Protein AF-A0A7S2MMI2-F1 (afdb_monomer)

Radius of gyration: 13.97 Å; Cα contacts (8 Å, |Δi|>4): 291; chains: 1; bounding box: 32×30×35 Å

Structure (mmCIF, N/CA/C/O backbone):
data_AF-A0A7S2MMI2-F1
#
_entry.id   AF-A0A7S2MMI2-F1
#
loop_
_atom_site.group_PDB
_atom_site.id
_atom_site.type_symbol
_atom_site.label_atom_id
_atom_site.label_alt_id
_atom_site.label_comp_id
_atom_site.label_asym_id
_atom_site.label_entity_id
_atom_site.label_seq_id
_atom_site.pdbx_PDB_ins_code
_atom_site.Cartn_x
_atom_site.Cartn_y
_atom_site.Cartn_z
_atom_site.occupancy
_atom_site.B_iso_or_equiv
_atom_site.auth_seq_id
_atom_site.auth_comp_id
_atom_site.auth_asym_id
_atom_site.auth_atom_id
_atom_site.pdbx_PDB_model_num
ATOM 1 N N . TRP A 1 1 ? 6.803 11.555 6.106 1.00 53.00 1 TRP A N 1
ATOM 2 C CA . TRP A 1 1 ? 5.706 12.287 6.761 1.00 53.00 1 TRP A CA 1
ATOM 3 C C . TRP A 1 1 ? 5.398 11.619 8.085 1.00 53.00 1 TRP A C 1
ATOM 5 O O . TRP A 1 1 ? 5.278 10.404 8.087 1.00 53.00 1 TRP A O 1
ATOM 15 N N . ASN A 1 2 ? 5.291 12.381 9.176 1.00 57.56 2 ASN A N 1
ATOM 16 C CA . ASN A 1 2 ? 4.832 11.872 10.470 1.00 57.56 2 ASN A CA 1
ATOM 17 C C . ASN A 1 2 ? 3.487 12.531 10.767 1.00 57.56 2 ASN A C 1
ATOM 19 O O . ASN A 1 2 ? 3.453 13.720 11.082 1.00 57.56 2 ASN A O 1
ATOM 23 N N . LEU A 1 3 ? 2.391 11.776 10.653 1.00 65.19 3 LEU A N 1
ATOM 24 C CA . LEU A 1 3 ? 1.183 12.150 11.380 1.00 65.19 3 LEU A CA 1
ATOM 25 C C . LEU A 1 3 ? 1.567 12.257 12.866 1.00 65.19 3 LEU A C 1
ATOM 27 O O . LEU A 1 3 ? 2.298 11.389 13.358 1.00 65.19 3 LEU A O 1
ATOM 31 N N . PRO A 1 4 ? 1.131 13.311 13.573 1.00 77.75 4 PRO A N 1
ATOM 32 C CA . PRO A 1 4 ? 1.198 13.350 15.026 1.00 77.75 4 PRO A CA 1
ATOM 33 C C . PRO A 1 4 ? 0.686 12.031 15.616 1.00 77.75 4 PRO A C 1
ATOM 35 O O . PRO A 1 4 ? -0.292 11.467 15.122 1.00 77.75 4 PRO A O 1
ATOM 38 N N . ALA A 1 5 ? 1.367 11.505 16.636 1.00 77.56 5 ALA A N 1
ATOM 39 C CA . ALA A 1 5 ? 1.072 10.173 17.167 1.00 77.56 5 ALA A CA 1
ATOM 40 C C . ALA A 1 5 ? -0.374 10.040 17.685 1.00 77.56 5 ALA A C 1
ATOM 42 O O . ALA A 1 5 ? -0.939 8.954 17.645 1.00 77.56 5 ALA A O 1
ATOM 43 N N . ASP A 1 6 ? -0.980 11.145 18.122 1.00 79.88 6 ASP A N 1
ATOM 44 C CA . ASP A 1 6 ? -2.377 11.262 18.553 1.00 79.88 6 ASP A CA 1
ATOM 45 C C . ASP A 1 6 ? -3.398 11.207 17.402 1.00 79.88 6 ASP A C 1
ATOM 47 O O . ASP A 1 6 ? -4.586 10.975 17.633 1.00 79.88 6 ASP A O 1
ATOM 51 N N . LEU A 1 7 ? -2.946 11.395 16.159 1.00 84.75 7 LEU A N 1
ATOM 52 C CA . LEU A 1 7 ? -3.758 11.238 14.951 1.00 84.75 7 LEU A CA 1
ATOM 53 C C . LEU A 1 7 ? -3.610 9.854 14.308 1.00 84.75 7 LEU A C 1
ATOM 55 O O . LEU A 1 7 ? -4.442 9.489 13.473 1.00 84.75 7 LEU A O 1
ATOM 59 N N . CYS A 1 8 ? -2.596 9.084 14.704 1.00 88.38 8 CYS A N 1
ATOM 60 C CA . CYS A 1 8 ? -2.424 7.688 14.314 1.00 88.38 8 CYS A CA 1
ATOM 61 C C . CYS A 1 8 ? -3.299 6.759 15.160 1.00 88.38 8 CYS A C 1
ATOM 63 O O . CYS A 1 8 ? -3.656 7.066 16.299 1.00 88.38 8 CYS A O 1
ATOM 65 N N . TRP A 1 9 ? -3.597 5.575 14.626 1.00 91.00 9 TRP A N 1
ATOM 66 C CA . TRP A 1 9 ? -4.160 4.509 15.447 1.00 91.00 9 TRP A CA 1
ATOM 67 C C . TRP A 1 9 ? -3.195 4.127 16.590 1.00 91.00 9 TRP A C 1
ATOM 69 O O . TRP A 1 9 ? -1.990 3.994 16.342 1.00 91.00 9 TRP A O 1
ATOM 79 N N . PRO A 1 10 ? -3.676 3.919 17.831 1.00 86.50 10 PRO A N 1
ATOM 80 C CA . PRO A 1 10 ? -2.803 3.637 18.967 1.00 86.50 10 PRO A CA 1
ATOM 81 C C . PRO A 1 10 ? -2.005 2.337 18.794 1.00 86.50 10 PRO A C 1
ATOM 83 O O . PRO A 1 10 ? -2.564 1.271 18.544 1.00 86.50 10 PRO A O 1
ATOM 86 N N . ALA A 1 11 ? -0.684 2.393 18.996 1.00 83.75 11 ALA A N 1
ATOM 87 C CA . ALA A 1 11 ? 0.199 1.236 18.805 1.00 83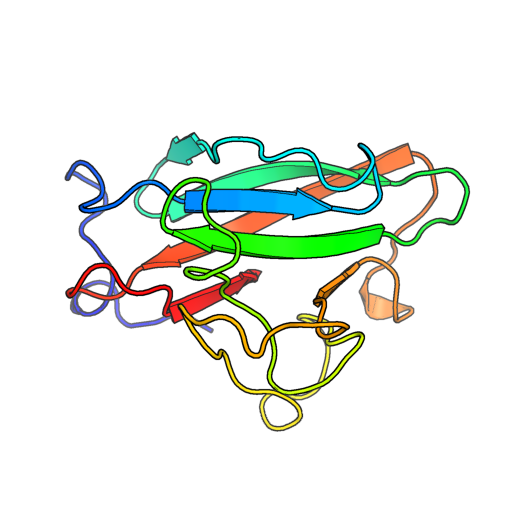.75 11 ALA A CA 1
ATOM 88 C C . ALA A 1 11 ? -0.069 0.061 19.764 1.00 83.75 11 ALA A C 1
ATOM 90 O O . ALA A 1 11 ? 0.249 -1.082 19.438 1.00 83.75 11 ALA A O 1
ATOM 91 N N . GLY A 1 12 ? -0.650 0.339 20.936 1.00 85.06 12 GLY A N 1
ATOM 92 C CA . GLY A 1 12 ? -1.019 -0.669 21.934 1.00 85.06 12 GLY A CA 1
ATOM 93 C C . GLY A 1 12 ? -2.371 -1.342 21.686 1.00 85.06 12 GLY A C 1
ATOM 94 O O . GLY A 1 12 ? -2.743 -2.238 22.440 1.00 85.06 12 GLY A O 1
ATOM 95 N N . GLU A 1 13 ? -3.108 -0.925 20.656 1.00 88.75 13 GLU A N 1
ATOM 96 C CA . GLU A 1 13 ? -4.434 -1.450 20.347 1.00 88.75 13 GLU A CA 1
ATOM 97 C C . GLU A 1 13 ? -4.406 -2.355 19.112 1.00 88.75 13 GLU A C 1
ATOM 99 O O . GLU A 1 13 ? -3.597 -2.196 18.191 1.00 88.75 13 GLU A O 1
ATOM 104 N N . LEU A 1 14 ? -5.322 -3.326 19.083 1.00 90.81 14 LEU A N 1
ATOM 105 C CA . LEU A 1 14 ? -5.577 -4.096 17.869 1.00 90.81 14 LEU A CA 1
ATOM 106 C C . LEU A 1 14 ? -6.141 -3.162 16.793 1.00 90.81 14 LEU A C 1
ATOM 108 O O . LEU A 1 14 ? -6.920 -2.264 17.117 1.00 90.81 14 LEU A O 1
ATOM 112 N N . PRO A 1 15 ? -5.790 -3.367 15.515 1.00 92.31 15 PRO A N 1
ATOM 113 C CA . PRO A 1 15 ? -6.282 -2.491 14.476 1.00 92.31 15 PRO A CA 1
ATOM 114 C C . PRO A 1 15 ? -7.786 -2.719 14.264 1.00 92.31 15 PRO A C 1
ATOM 116 O O . PRO A 1 15 ? -8.266 -3.854 14.363 1.00 92.31 15 PRO A O 1
ATOM 119 N N . PRO A 1 16 ? -8.542 -1.676 13.888 1.00 91.50 16 PRO A N 1
ATOM 120 C CA . PRO A 1 16 ? -9.997 -1.740 13.755 1.00 91.50 16 PRO A CA 1
ATOM 121 C C . PRO A 1 16 ? -10.434 -2.464 12.474 1.00 91.50 16 PRO A C 1
ATOM 123 O O . PRO A 1 16 ? -11.617 -2.723 12.252 1.00 91.50 16 PRO A O 1
ATOM 126 N N . VAL A 1 17 ? -9.482 -2.754 11.586 1.00 94.38 17 VAL A N 1
ATOM 127 C CA . VAL A 1 17 ? -9.703 -3.333 10.264 1.00 94.38 17 VAL A CA 1
ATOM 128 C C . VAL A 1 17 ? -8.667 -4.421 9.982 1.00 94.38 17 VAL A C 1
ATOM 130 O O . VAL A 1 17 ? -7.774 -4.684 10.780 1.00 94.38 17 VAL A O 1
ATOM 133 N N . LYS A 1 18 ? -8.794 -5.104 8.842 1.00 96.44 18 LYS A N 1
ATOM 134 C CA . LYS A 1 18 ? -7.726 -5.942 8.284 1.00 96.44 18 LYS A CA 1
ATOM 135 C C . LYS A 1 18 ? -7.337 -5.370 6.934 1.00 96.44 18 LYS A C 1
ATOM 137 O O . LYS A 1 18 ? -8.198 -5.264 6.057 1.00 96.44 18 LYS A O 1
ATOM 142 N N . ILE A 1 19 ? -6.062 -5.041 6.774 1.00 98.00 19 ILE A N 1
ATOM 143 C CA . ILE A 1 19 ? -5.507 -4.609 5.496 1.00 98.00 19 ILE A CA 1
ATOM 144 C C . ILE A 1 19 ? -4.871 -5.805 4.795 1.00 98.00 19 ILE A C 1
ATOM 146 O O . ILE A 1 19 ? -4.133 -6.595 5.389 1.00 98.00 19 ILE A O 1
ATOM 150 N N . PHE A 1 20 ? -5.214 -5.945 3.523 1.00 98.44 20 PHE A N 1
ATOM 151 C CA . PHE A 1 20 ? -4.609 -6.888 2.603 1.00 98.44 20 PHE A CA 1
ATOM 152 C C . PHE A 1 20 ? -3.825 -6.116 1.551 1.00 98.44 20 PHE A C 1
ATOM 154 O O . PHE A 1 20 ? -4.195 -4.999 1.192 1.00 98.44 20 PHE A O 1
ATOM 161 N N . ILE A 1 21 ? -2.777 -6.736 1.034 1.00 98.44 21 ILE A N 1
ATOM 162 C CA . ILE A 1 21 ? -1.998 -6.245 -0.094 1.00 98.44 21 ILE A CA 1
ATOM 163 C C . ILE A 1 21 ? -2.132 -7.220 -1.262 1.00 98.44 21 ILE A C 1
ATOM 165 O O . ILE A 1 21 ? -2.284 -8.426 -1.063 1.00 98.44 21 ILE A O 1
ATOM 169 N N . VAL A 1 22 ? -2.127 -6.682 -2.475 1.00 98.06 22 VAL A N 1
ATOM 170 C CA . VAL A 1 22 ? -2.043 -7.435 -3.730 1.00 98.06 22 VAL A CA 1
ATOM 171 C C . VAL A 1 22 ? -0.952 -6.805 -4.579 1.00 98.06 22 VAL A C 1
ATOM 173 O O . VAL A 1 22 ? -0.894 -5.577 -4.655 1.00 98.06 22 VAL A O 1
ATOM 176 N N . GLY A 1 23 ? -0.123 -7.607 -5.241 1.00 97.88 23 GLY A N 1
ATOM 177 C CA . GLY A 1 23 ? 0.936 -7.064 -6.084 1.00 97.88 23 GLY A CA 1
ATOM 178 C C . GLY A 1 23 ? 1.399 -7.990 -7.195 1.00 97.88 23 GLY A C 1
ATOM 179 O O . GLY A 1 23 ? 0.979 -9.142 -7.291 1.00 97.88 23 GLY A O 1
ATOM 180 N N . SER A 1 24 ? 2.249 -7.465 -8.072 1.00 97.75 24 SER A N 1
ATOM 181 C CA . SER A 1 24 ? 2.717 -8.188 -9.260 1.00 97.75 24 SER A CA 1
ATOM 182 C C . SER A 1 24 ? 3.556 -9.4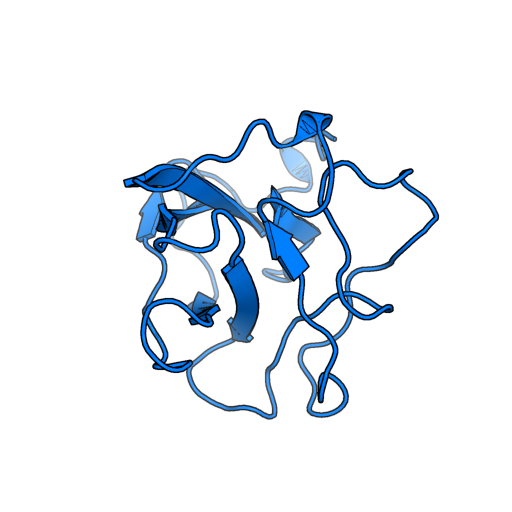31 -8.937 1.00 97.75 24 SER A C 1
ATOM 184 O O . SER A 1 24 ? 3.494 -10.397 -9.697 1.00 97.75 24 SER A O 1
ATOM 186 N N . TRP A 1 25 ? 4.237 -9.462 -7.789 1.00 96.88 25 TRP A N 1
ATOM 187 C CA . TRP A 1 25 ? 5.119 -10.556 -7.359 1.00 96.88 25 TRP A CA 1
ATOM 188 C C . TRP A 1 25 ? 4.423 -11.914 -7.166 1.00 96.88 25 TRP A C 1
ATOM 190 O O . TRP A 1 25 ? 5.080 -12.951 -7.225 1.00 96.88 25 TRP A O 1
ATOM 200 N N . ASP A 1 26 ? 3.107 -11.942 -6.933 1.00 95.06 26 ASP A N 1
ATOM 201 C CA . ASP A 1 26 ? 2.343 -13.183 -6.726 1.00 95.06 26 ASP A CA 1
ATOM 202 C C . ASP A 1 26 ? 1.102 -13.317 -7.621 1.00 95.06 26 ASP A C 1
ATOM 204 O O . ASP A 1 26 ? 0.259 -14.201 -7.413 1.00 95.06 26 ASP A O 1
ATOM 208 N N . GLY A 1 27 ? 1.000 -12.463 -8.644 1.00 96.12 27 GLY A N 1
ATOM 209 C CA . GLY A 1 27 ? -0.164 -12.406 -9.523 1.00 96.12 27 GLY A CA 1
ATOM 210 C C . GLY A 1 27 ? -1.394 -11.793 -8.849 1.00 96.12 27 GLY A C 1
ATOM 211 O O . GLY A 1 27 ? -2.516 -12.229 -9.110 1.00 96.12 27 GLY A O 1
ATOM 212 N N . PHE A 1 28 ? -1.193 -10.786 -7.996 1.00 96.25 28 PHE A N 1
ATOM 213 C CA . PHE A 1 28 ? -2.228 -10.022 -7.296 1.00 96.25 28 PHE A CA 1
ATOM 214 C C . PHE A 1 28 ? -3.106 -10.865 -6.362 1.00 96.25 28 PHE A C 1
ATOM 216 O O . PHE A 1 28 ? -4.306 -10.601 -6.198 1.00 96.25 28 PHE A O 1
ATOM 223 N N . LYS A 1 29 ? -2.519 -11.879 -5.720 1.00 96.19 29 LYS A N 1
ATOM 224 C CA . LYS A 1 29 ? -3.221 -12.686 -4.718 1.00 96.19 29 LYS A CA 1
ATOM 225 C C . LYS A 1 29 ? -3.303 -11.901 -3.403 1.00 96.19 29 LYS A C 1
ATOM 227 O O . LYS A 1 29 ? -2.301 -11.365 -2.949 1.00 96.19 29 LYS A O 1
ATOM 232 N N . PRO A 1 30 ? -4.479 -11.803 -2.751 1.00 97.00 30 PRO A N 1
ATOM 233 C CA . PRO A 1 30 ? -4.579 -11.061 -1.496 1.00 97.00 30 PRO A CA 1
ATOM 234 C C . PRO A 1 30 ? -3.788 -11.717 -0.359 1.00 97.00 30 PRO A C 1
ATOM 236 O O . PRO A 1 30 ? -4.144 -12.805 0.100 1.00 97.00 30 PRO A O 1
ATOM 239 N N . ALA A 1 31 ? -2.790 -11.007 0.163 1.00 97.88 31 ALA A N 1
ATOM 240 C CA . ALA A 1 31 ? -2.040 -11.374 1.359 1.00 97.88 31 ALA A CA 1
ATOM 241 C C . ALA A 1 31 ? -2.412 -10.450 2.527 1.00 97.88 31 ALA A C 1
ATOM 243 O O . ALA A 1 31 ? -2.498 -9.236 2.364 1.00 97.88 31 ALA A O 1
ATOM 244 N N . ALA A 1 32 ? -2.659 -11.008 3.714 1.00 97.81 32 ALA A N 1
ATOM 245 C CA . ALA A 1 32 ? -2.904 -10.192 4.904 1.00 97.81 32 ALA A CA 1
ATOM 246 C C . ALA A 1 32 ? -1.599 -9.512 5.345 1.00 97.81 32 ALA A C 1
ATOM 248 O O . ALA A 1 32 ? -0.559 -10.169 5.415 1.00 97.81 32 ALA A O 1
ATOM 249 N N . MET A 1 33 ? -1.654 -8.220 5.664 1.00 98.06 33 MET A N 1
ATOM 250 C CA . MET A 1 33 ? -0.505 -7.522 6.241 1.00 98.06 33 MET A CA 1
ATOM 251 C C . MET A 1 33 ? -0.388 -7.813 7.742 1.00 98.06 33 MET A C 1
ATOM 253 O O . MET A 1 33 ? -1.396 -8.022 8.425 1.00 98.06 33 MET A O 1
ATOM 257 N N . ARG A 1 34 ? 0.841 -7.816 8.270 1.00 97.19 34 ARG A N 1
ATOM 258 C CA . ARG A 1 34 ? 1.101 -8.011 9.703 1.00 97.19 34 ARG A CA 1
ATOM 259 C C . ARG A 1 34 ? 0.899 -6.688 10.433 1.00 97.19 34 ARG A C 1
ATOM 261 O O . ARG A 1 34 ? 1.449 -5.686 10.003 1.00 97.19 34 ARG A O 1
ATOM 268 N N . TRP A 1 35 ? 0.134 -6.684 11.520 1.00 95.44 35 TRP A N 1
ATOM 269 C CA . TRP A 1 35 ? 0.045 -5.528 12.413 1.00 95.44 35 TRP A CA 1
ATOM 270 C C . TRP A 1 35 ? 1.189 -5.566 13.421 1.00 95.44 35 TRP A C 1
ATOM 272 O O . TRP A 1 35 ? 1.337 -6.557 14.136 1.00 95.44 35 TRP A O 1
ATOM 282 N N . GLU A 1 36 ? 1.994 -4.512 13.469 1.00 91.31 36 GLU A N 1
ATOM 283 C CA . GLU A 1 36 ? 3.158 -4.424 14.343 1.00 91.31 36 GLU A CA 1
ATOM 284 C C . GLU A 1 36 ? 3.437 -2.963 14.701 1.00 91.31 36 GLU A C 1
ATOM 286 O O . GLU A 1 36 ? 3.473 -2.101 13.827 1.00 91.31 36 GLU A O 1
ATOM 291 N N . ALA A 1 37 ? 3.615 -2.684 15.995 1.00 87.25 37 ALA A N 1
ATOM 292 C CA . ALA A 1 37 ? 3.987 -1.361 16.504 1.00 87.25 37 ALA A CA 1
ATOM 293 C C . ALA A 1 37 ? 3.119 -0.190 15.978 1.00 87.25 37 ALA A C 1
ATOM 295 O O . ALA A 1 37 ? 3.626 0.902 15.734 1.00 87.25 37 ALA A O 1
ATOM 296 N N . GLY A 1 38 ? 1.808 -0.405 15.813 1.00 88.31 38 GLY A N 1
ATOM 297 C CA . GLY A 1 38 ? 0.873 0.644 15.381 1.00 88.31 38 GLY A CA 1
ATOM 298 C C . GLY A 1 38 ? 0.761 0.861 13.872 1.00 88.31 38 GLY A C 1
ATOM 299 O O . GLY A 1 38 ? 0.125 1.824 13.447 1.00 88.31 38 GLY A O 1
ATOM 300 N N . LEU A 1 39 ? 1.352 -0.012 13.055 1.00 93.81 39 LEU A N 1
ATOM 301 C CA . LEU A 1 39 ? 1.230 0.030 11.600 1.00 93.81 39 LEU A CA 1
ATOM 302 C C . LEU A 1 39 ? 1.083 -1.370 11.005 1.00 93.81 39 LEU A C 1
ATOM 304 O O . LEU A 1 39 ? 1.342 -2.380 11.661 1.00 93.81 39 LEU A O 1
ATOM 308 N N . TYR A 1 40 ? 0.678 -1.441 9.740 1.00 97.06 40 TYR A N 1
ATOM 309 C CA . TYR A 1 40 ? 0.779 -2.683 8.981 1.00 97.06 40 TYR A CA 1
ATOM 310 C C . TYR A 1 40 ? 2.095 -2.761 8.224 1.00 97.06 40 TYR A C 1
ATOM 312 O O . TYR A 1 40 ? 2.490 -1.785 7.597 1.00 97.06 40 TYR A O 1
ATOM 320 N N . GLU A 1 41 ? 2.713 -3.938 8.201 1.00 97.56 41 GLU A N 1
ATOM 321 C CA . GLU A 1 41 ? 3.905 -4.241 7.410 1.00 97.56 41 GLU A CA 1
ATOM 322 C C . GLU A 1 41 ? 3.662 -5.462 6.503 1.00 97.56 41 GLU A C 1
ATOM 324 O O . GLU A 1 41 ? 3.068 -6.469 6.909 1.00 97.56 41 GLU A O 1
ATOM 329 N N . HIS A 1 42 ? 4.150 -5.386 5.266 1.00 98.00 42 HIS A N 1
ATOM 330 C CA . HIS A 1 42 ? 4.321 -6.532 4.377 1.00 98.00 42 HIS A CA 1
ATOM 331 C C . HIS A 1 42 ? 5.688 -6.457 3.703 1.00 98.00 42 HIS A C 1
ATOM 333 O O . HIS A 1 42 ? 6.115 -5.383 3.290 1.00 98.00 42 HIS A O 1
ATOM 339 N N . ARG A 1 43 ? 6.377 -7.595 3.590 1.00 97.12 43 ARG A N 1
ATOM 340 C CA . ARG A 1 43 ? 7.693 -7.665 2.950 1.00 97.12 43 ARG A CA 1
ATOM 341 C C . ARG A 1 43 ? 7.563 -8.245 1.556 1.00 97.12 43 ARG A C 1
ATOM 343 O O . ARG A 1 43 ? 6.972 -9.308 1.398 1.00 97.12 43 ARG A O 1
ATOM 350 N N . VAL A 1 44 ? 8.139 -7.552 0.584 1.00 96.25 44 VAL A N 1
ATOM 351 C CA . VAL A 1 44 ? 8.181 -7.958 -0.820 1.00 96.25 44 VAL A CA 1
ATOM 352 C C . VAL A 1 44 ? 9.630 -8.158 -1.243 1.00 96.25 44 VAL A C 1
ATOM 354 O O . VAL A 1 44 ? 10.494 -7.362 -0.880 1.00 96.25 44 VAL A O 1
ATOM 357 N N . CYS A 1 45 ? 9.884 -9.218 -2.008 1.00 96.31 45 CYS A N 1
ATOM 358 C CA . CYS A 1 45 ? 11.146 -9.413 -2.712 1.00 96.31 45 CYS A CA 1
ATOM 359 C C . CYS A 1 45 ? 10.965 -8.978 -4.166 1.00 96.31 45 CYS A C 1
ATOM 361 O O . CYS A 1 45 ? 10.022 -9.420 -4.820 1.00 96.31 45 CYS A O 1
ATOM 363 N N . MET A 1 46 ? 11.864 -8.138 -4.667 1.00 96.25 46 MET A N 1
ATOM 364 C CA . MET A 1 46 ? 11.804 -7.632 -6.034 1.00 96.25 46 MET A CA 1
ATOM 365 C C . MET A 1 46 ? 12.101 -8.749 -7.036 1.00 96.25 46 MET A C 1
ATOM 367 O O . MET A 1 46 ? 13.124 -9.434 -6.926 1.00 96.25 46 MET A O 1
ATOM 371 N N . GLY A 1 47 ? 11.232 -8.912 -8.037 1.00 94.31 47 GLY A N 1
ATOM 372 C CA . GLY A 1 47 ? 11.469 -9.816 -9.156 1.00 94.31 47 GLY A CA 1
ATOM 373 C C . GLY A 1 47 ? 12.660 -9.401 -10.028 1.00 94.31 47 GLY A C 1
ATOM 374 O O . GLY A 1 47 ? 13.303 -8.371 -9.825 1.00 94.31 47 GLY A O 1
ATOM 375 N N . SER A 1 48 ? 12.943 -10.194 -11.064 1.00 94.50 48 SER A N 1
ATOM 376 C CA . SER A 1 48 ? 14.077 -9.963 -11.976 1.00 94.50 48 SER A CA 1
ATOM 377 C C . SER A 1 48 ? 14.025 -8.626 -12.724 1.00 94.50 48 SER A C 1
ATOM 379 O O . SER A 1 48 ? 15.062 -8.135 -13.160 1.00 94.50 48 SER A O 1
ATOM 381 N N . ALA A 1 49 ? 12.841 -8.024 -12.854 1.00 92.81 49 ALA A N 1
ATOM 382 C CA . ALA A 1 49 ? 12.656 -6.720 -13.483 1.00 92.81 49 ALA A CA 1
ATOM 383 C C . ALA A 1 49 ? 13.102 -5.542 -12.596 1.00 92.81 49 ALA A C 1
ATOM 385 O O . ALA A 1 49 ? 13.134 -4.413 -13.078 1.00 92.81 49 ALA A O 1
ATOM 386 N N . GLY A 1 50 ? 13.390 -5.775 -11.309 1.00 93.38 50 GLY A N 1
ATOM 387 C CA . GLY A 1 50 ? 13.763 -4.720 -10.362 1.00 93.38 50 GLY A CA 1
ATOM 388 C C . GLY A 1 50 ? 12.641 -3.723 -10.049 1.00 93.38 50 GLY A C 1
ATOM 389 O O . GLY A 1 50 ? 12.884 -2.735 -9.365 1.00 93.38 50 GLY A O 1
ATOM 390 N N . CYS A 1 51 ? 11.413 -3.970 -10.514 1.00 95.44 51 CYS A N 1
ATOM 391 C CA . CYS A 1 51 ? 10.241 -3.170 -10.178 1.00 95.44 51 CYS A CA 1
ATOM 392 C C . CYS A 1 51 ? 9.026 -4.053 -9.884 1.00 95.44 51 CYS A C 1
ATOM 394 O O . CYS A 1 51 ? 8.876 -5.137 -10.442 1.00 95.44 51 CYS A O 1
ATOM 396 N N . GLU A 1 52 ? 8.159 -3.567 -9.001 1.00 97.50 52 GLU A N 1
ATOM 397 C CA . GLU A 1 52 ? 6.935 -4.242 -8.575 1.00 97.50 52 GLU A CA 1
ATOM 398 C C . GLU A 1 52 ? 5.821 -3.211 -8.396 1.00 97.50 52 GLU A C 1
ATOM 400 O O . GLU A 1 52 ? 6.075 -2.040 -8.114 1.00 97.50 52 GLU A O 1
ATOM 405 N N . THR A 1 53 ? 4.572 -3.641 -8.544 1.00 97.88 53 THR A N 1
ATOM 406 C CA . THR A 1 53 ? 3.394 -2.787 -8.363 1.00 97.88 53 THR A CA 1
ATOM 407 C C . THR A 1 53 ? 2.419 -3.397 -7.377 1.00 97.88 53 THR A C 1
ATOM 409 O O . THR A 1 53 ? 2.327 -4.621 -7.272 1.00 97.88 53 THR A O 1
ATOM 412 N N . PHE A 1 54 ? 1.680 -2.555 -6.653 1.00 98.31 54 PHE A N 1
ATOM 413 C CA . PHE A 1 54 ? 0.737 -3.035 -5.649 1.00 98.31 54 PHE A CA 1
ATOM 414 C C . PHE A 1 54 ? -0.454 -2.112 -5.396 1.00 98.31 54 PHE A C 1
ATOM 416 O O . PHE A 1 54 ? -0.480 -0.939 -5.770 1.00 98.31 54 PHE A O 1
ATOM 423 N N . GLN A 1 55 ? -1.451 -2.688 -4.730 1.00 98.19 55 GLN A N 1
ATOM 424 C CA . GLN A 1 55 ? -2.614 -2.024 -4.152 1.00 98.19 55 GLN A CA 1
ATOM 425 C C . GLN A 1 55 ? -2.893 -2.583 -2.763 1.00 98.19 55 GLN A C 1
ATOM 427 O O . GLN A 1 55 ? -2.502 -3.703 -2.428 1.00 98.19 55 GLN A O 1
ATOM 432 N N . LEU A 1 56 ? -3.647 -1.818 -1.982 1.00 98.31 56 LEU A N 1
ATOM 433 C CA . LEU A 1 56 ? -4.134 -2.229 -0.676 1.00 98.31 56 LEU A CA 1
ATOM 434 C C . LEU A 1 56 ? -5.636 -2.494 -0.750 1.00 98.31 56 LEU A C 1
ATOM 436 O O . LEU A 1 56 ? -6.340 -1.966 -1.610 1.00 98.31 56 LEU A O 1
ATOM 440 N N . ARG A 1 57 ? -6.151 -3.313 0.162 1.00 97.75 57 ARG A N 1
ATOM 441 C CA . ARG A 1 57 ? -7.585 -3.574 0.300 1.00 97.75 57 ARG A CA 1
ATOM 442 C C . ARG A 1 57 ? -7.983 -3.612 1.763 1.00 97.75 57 ARG A C 1
ATOM 444 O O . ARG A 1 57 ? -7.304 -4.231 2.584 1.00 97.75 57 ARG A O 1
ATOM 451 N N . ARG A 1 58 ? -9.125 -3.004 2.084 1.00 95.88 58 ARG A N 1
ATOM 452 C CA . ARG A 1 58 ? -9.808 -3.235 3.361 1.00 95.88 58 ARG A CA 1
ATOM 453 C C . ARG A 1 58 ? -10.599 -4.539 3.240 1.00 95.88 58 ARG A C 1
ATOM 455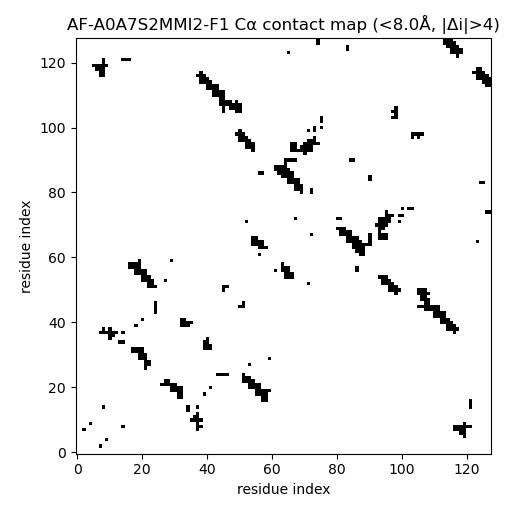 O O . ARG A 1 58 ? -11.607 -4.618 2.544 1.00 95.88 58 ARG A O 1
ATOM 462 N N . GLY A 1 59 ? -10.123 -5.598 3.889 1.00 92.81 59 GLY A N 1
ATOM 463 C CA . GLY A 1 59 ? -10.610 -6.954 3.627 1.00 92.81 59 GLY A CA 1
ATOM 464 C C . GLY A 1 59 ? -10.159 -7.489 2.259 1.00 92.81 59 GLY A C 1
ATOM 465 O O . GLY A 1 59 ? -9.172 -7.035 1.693 1.00 92.81 59 GLY A O 1
ATOM 466 N N . ARG A 1 60 ? -10.861 -8.498 1.726 1.00 91.56 60 ARG A N 1
ATOM 467 C CA . ARG A 1 60 ? -10.443 -9.207 0.496 1.00 91.56 60 ARG A CA 1
ATOM 468 C C . ARG A 1 60 ? -11.111 -8.704 -0.794 1.00 91.56 60 ARG A C 1
ATOM 470 O O . ARG A 1 60 ? -10.718 -9.129 -1.879 1.00 91.56 60 ARG A O 1
ATOM 477 N N . SER A 1 61 ? -12.104 -7.820 -0.689 1.00 92.75 61 SER A N 1
ATOM 478 C CA . SER A 1 61 ? -12.923 -7.376 -1.826 1.00 92.75 61 SER A CA 1
ATOM 479 C C . SER A 1 61 ? -12.226 -6.312 -2.677 1.00 92.75 61 SER A C 1
ATOM 481 O O . SER A 1 61 ? -11.623 -5.386 -2.141 1.00 92.75 61 SER A O 1
ATOM 483 N N . VAL A 1 62 ? -12.366 -6.407 -4.003 1.00 92.19 62 VAL A N 1
ATOM 484 C CA . VAL A 1 62 ? -11.912 -5.370 -4.952 1.00 92.19 62 VAL A CA 1
ATOM 485 C C . VAL A 1 62 ? -12.694 -4.066 -4.766 1.00 92.19 62 VAL A C 1
ATOM 487 O O . VAL A 1 62 ? -12.132 -2.994 -4.951 1.00 92.19 62 VAL A O 1
ATOM 490 N N . ALA A 1 63 ? -13.948 -4.133 -4.309 1.00 96.19 63 ALA A N 1
ATOM 491 C CA . ALA A 1 63 ? -14.767 -2.953 -4.013 1.00 96.19 63 ALA A CA 1
ATOM 492 C C . ALA A 1 63 ? -14.299 -2.165 -2.774 1.00 96.19 63 ALA A C 1
ATOM 494 O O . ALA A 1 63 ? -14.918 -1.181 -2.380 1.00 96.19 63 ALA A O 1
ATOM 495 N N . GLN A 1 64 ? -13.238 -2.629 -2.114 1.00 96.75 64 GLN A N 1
ATOM 496 C CA . GLN A 1 64 ? -12.623 -1.997 -0.952 1.00 96.75 64 GLN A CA 1
ATOM 497 C C . GLN A 1 64 ? -11.141 -1.702 -1.215 1.00 96.75 64 GLN A C 1
ATOM 499 O O . GLN A 1 64 ? -10.308 -1.817 -0.313 1.00 96.75 64 GLN A O 1
ATOM 504 N N . THR A 1 65 ? -10.802 -1.373 -2.465 1.00 98.19 65 THR A N 1
ATOM 505 C CA . THR A 1 65 ? -9.426 -1.108 -2.889 1.00 98.19 65 THR A CA 1
ATOM 506 C C . THR A 1 65 ? -9.008 0.298 -2.493 1.00 98.19 65 THR A C 1
ATOM 508 O O . THR A 1 65 ? -9.740 1.260 -2.705 1.00 98.19 65 THR A O 1
ATOM 511 N N . ILE A 1 66 ? -7.807 0.401 -1.939 1.00 98.44 66 ILE A N 1
ATOM 512 C CA . ILE A 1 66 ? -7.130 1.639 -1.570 1.00 98.44 66 ILE A CA 1
ATOM 513 C C . ILE A 1 66 ? -5.926 1.763 -2.504 1.00 98.44 66 ILE A C 1
ATOM 515 O O . ILE A 1 66 ? -5.179 0.798 -2.700 1.00 98.44 66 ILE A O 1
ATOM 519 N N . TYR A 1 67 ? -5.790 2.923 -3.136 1.00 98.31 67 TYR A N 1
ATOM 520 C CA . TYR A 1 67 ? -4.936 3.103 -4.308 1.00 98.31 67 TYR A CA 1
ATOM 521 C C . TYR A 1 67 ? -4.495 4.573 -4.457 1.00 98.31 67 TYR A C 1
ATOM 523 O O . TYR A 1 67 ? -5.126 5.456 -3.869 1.00 98.31 67 TYR A O 1
ATOM 531 N N . PRO A 1 68 ? -3.437 4.867 -5.234 1.00 97.62 68 PRO A N 1
ATOM 532 C CA . PRO A 1 68 ? -3.032 6.242 -5.528 1.00 97.62 68 PRO A CA 1
ATOM 533 C C . PRO A 1 68 ? -3.945 6.904 -6.569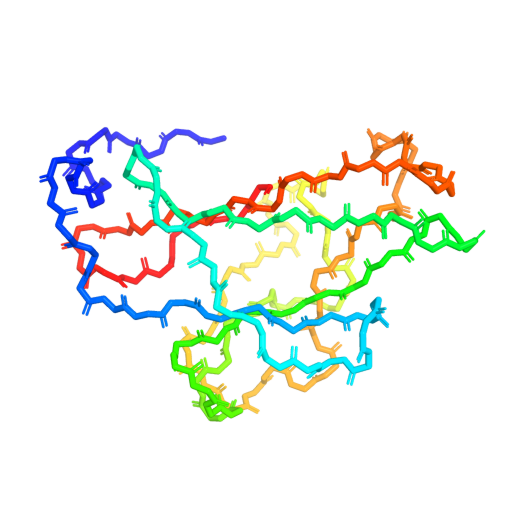 1.00 97.62 68 PRO A C 1
ATOM 535 O O . PRO A 1 68 ? -4.510 6.246 -7.439 1.00 97.62 68 PRO A O 1
ATOM 538 N N . SER A 1 69 ? -4.079 8.230 -6.552 1.00 97.31 69 SER A N 1
ATOM 539 C CA . SER A 1 69 ? -4.915 8.949 -7.527 1.00 97.31 69 SER A CA 1
ATOM 540 C C . SER A 1 69 ? -4.436 8.799 -8.981 1.00 97.31 69 SER A C 1
ATOM 542 O O . SER A 1 69 ? -5.275 8.839 -9.894 1.00 97.31 69 SER A O 1
ATOM 544 N N . VAL A 1 70 ? -3.137 8.548 -9.183 1.00 96.38 70 VAL A N 1
ATOM 545 C CA . VAL A 1 70 ? -2.451 8.359 -10.473 1.00 96.38 70 VAL A CA 1
ATOM 546 C C . VAL A 1 70 ? -1.847 6.955 -10.589 1.00 96.38 70 VAL A C 1
ATOM 548 O O . VAL A 1 70 ? -1.564 6.308 -9.585 1.00 96.38 70 VAL A O 1
ATOM 551 N N . ALA A 1 71 ? -1.668 6.465 -11.816 1.00 96.81 71 ALA A N 1
ATOM 552 C CA . ALA A 1 71 ? -0.997 5.188 -12.055 1.00 96.81 71 ALA A CA 1
ATOM 553 C C . ALA A 1 71 ? 0.519 5.304 -11.832 1.00 96.81 71 ALA A C 1
ATOM 555 O O . ALA A 1 71 ? 1.093 6.368 -12.060 1.00 96.81 71 ALA A O 1
ATOM 556 N N . ASP A 1 72 ? 1.148 4.201 -11.420 1.00 95.75 72 ASP A N 1
ATOM 557 C CA . ASP A 1 72 ? 2.584 4.106 -11.141 1.00 95.75 72 ASP A CA 1
ATOM 558 C C . ASP A 1 72 ? 3.092 5.199 -10.182 1.00 95.75 72 ASP A C 1
ATOM 560 O O . ASP A 1 72 ? 4.181 5.749 -10.357 1.00 95.75 72 ASP A O 1
ATOM 564 N N . ALA A 1 73 ? 2.298 5.541 -9.163 1.00 95.50 73 ALA A N 1
ATOM 565 C CA . ALA A 1 73 ? 2.736 6.456 -8.113 1.00 95.50 73 ALA A CA 1
ATOM 566 C C . ALA A 1 73 ? 3.854 5.811 -7.280 1.00 95.50 73 ALA A C 1
ATOM 568 O O . ALA A 1 73 ? 3.746 4.650 -6.888 1.00 95.50 73 ALA A O 1
ATOM 569 N N . SER A 1 74 ? 4.908 6.559 -6.979 1.00 92.94 74 SER A N 1
ATOM 570 C CA . SER A 1 74 ? 5.972 6.150 -6.059 1.00 92.94 74 SER A CA 1
ATOM 571 C C . SER A 1 74 ? 5.883 6.944 -4.761 1.00 92.94 74 SER A C 1
ATOM 573 O O . SER A 1 74 ? 5.471 8.104 -4.744 1.00 92.94 74 SER A O 1
ATOM 575 N N . VAL A 1 75 ? 6.319 6.333 -3.661 1.00 87.62 75 VAL A N 1
ATOM 576 C CA . VAL A 1 75 ? 6.476 7.023 -2.371 1.00 87.62 75 VAL A CA 1
ATOM 577 C C . VAL A 1 75 ? 7.592 8.078 -2.400 1.00 87.62 75 VAL A C 1
ATOM 579 O O . VAL A 1 75 ? 7.638 8.930 -1.515 1.00 87.62 75 VAL A O 1
ATOM 582 N N . PHE A 1 76 ? 8.461 8.041 -3.417 1.00 87.69 76 PHE A N 1
ATOM 583 C CA . PHE A 1 76 ? 9.498 9.045 -3.675 1.00 87.69 76 PHE A CA 1
ATOM 584 C C . PHE A 1 76 ? 9.063 10.144 -4.654 1.00 87.69 76 PHE A C 1
ATOM 586 O O . PHE A 1 76 ? 9.813 11.099 -4.858 1.00 87.69 76 PHE A O 1
ATOM 593 N N . ASP A 1 77 ? 7.870 10.039 -5.252 1.00 87.12 77 ASP A N 1
ATOM 594 C CA . ASP A 1 77 ? 7.306 11.141 -6.033 1.00 87.12 77 ASP A CA 1
ATOM 595 C C . ASP A 1 77 ? 7.117 12.383 -5.134 1.00 87.12 77 ASP A C 1
ATOM 597 O O . ASP A 1 77 ? 6.961 12.280 -3.912 1.00 87.12 77 ASP A O 1
ATOM 601 N N . GLN A 1 78 ? 7.115 13.576 -5.738 1.00 79.44 78 GLN A N 1
ATOM 602 C CA . GLN A 1 78 ? 6.799 14.809 -5.014 1.00 79.44 78 GLN A CA 1
ATOM 603 C C . GLN A 1 78 ? 5.420 14.707 -4.343 1.00 79.44 78 GLN A C 1
ATOM 605 O O . GLN A 1 78 ? 4.497 14.074 -4.858 1.00 79.44 78 GLN A O 1
ATOM 610 N N . GLN A 1 79 ? 5.306 15.320 -3.163 1.00 69.38 79 GLN A N 1
ATOM 611 C CA . GLN A 1 79 ? 4.215 15.082 -2.211 1.00 69.38 79 GLN A CA 1
ATOM 612 C C . GLN A 1 79 ? 2.819 15.475 -2.722 1.00 69.38 79 GLN A C 1
ATOM 614 O O . GLN A 1 79 ? 1.828 15.065 -2.129 1.00 69.38 79 GLN A O 1
ATOM 619 N N . ASP A 1 80 ? 2.738 16.259 -3.791 1.00 82.94 80 ASP A N 1
ATOM 620 C CA . ASP A 1 80 ? 1.522 16.764 -4.426 1.00 82.94 80 ASP A CA 1
ATOM 621 C C . ASP A 1 80 ? 1.170 16.053 -5.747 1.00 82.94 80 ASP A C 1
ATOM 623 O O . ASP A 1 80 ? 0.167 16.383 -6.380 1.00 82.94 80 ASP A O 1
ATOM 627 N N . LEU A 1 81 ? 1.956 15.055 -6.171 1.00 89.69 81 LEU A N 1
ATOM 628 C CA . LEU A 1 81 ? 1.725 14.348 -7.436 1.00 89.69 81 LEU A CA 1
ATOM 629 C C . LEU A 1 81 ? 0.646 13.266 -7.351 1.00 89.69 81 LEU A C 1
ATOM 631 O O . LEU A 1 81 ? 0.135 12.826 -8.386 1.00 89.69 81 LEU A O 1
ATOM 635 N N . TRP A 1 82 ? 0.289 12.820 -6.146 1.00 94.44 82 TRP A N 1
ATOM 636 C CA . TRP A 1 82 ? -0.754 11.821 -5.955 1.00 94.44 82 TRP A CA 1
ATOM 637 C C . TRP A 1 82 ? -1.423 11.918 -4.582 1.00 94.44 82 TRP A C 1
ATOM 639 O O . TRP A 1 82 ? -0.805 12.281 -3.590 1.00 94.44 82 TRP A O 1
ATOM 649 N N . ASP A 1 83 ? -2.693 11.516 -4.530 1.00 95.12 83 ASP A N 1
ATOM 650 C CA . ASP A 1 83 ? -3.477 11.406 -3.298 1.00 95.12 83 ASP A CA 1
ATOM 651 C C . ASP A 1 83 ? -3.784 9.944 -2.996 1.00 95.12 83 ASP A C 1
ATOM 653 O O . ASP A 1 83 ? -3.946 9.131 -3.913 1.00 95.12 83 ASP A O 1
ATOM 657 N N . LEU A 1 84 ? -3.995 9.623 -1.723 1.00 95.81 84 LEU A N 1
ATOM 658 C CA . LEU A 1 84 ? -4.609 8.361 -1.337 1.00 95.81 84 LEU A CA 1
ATOM 659 C C . LEU A 1 84 ? -6.117 8.375 -1.649 1.00 95.81 84 LEU A C 1
ATOM 661 O O . LEU A 1 84 ? -6.826 9.327 -1.323 1.00 95.81 84 LEU A O 1
ATOM 665 N N . ARG A 1 85 ? -6.615 7.320 -2.299 1.00 97.50 85 ARG A N 1
ATOM 666 C CA . ARG A 1 85 ? -8.018 7.165 -2.712 1.00 97.50 85 ARG A CA 1
ATOM 667 C C . ARG A 1 85 ? -8.592 5.822 -2.258 1.00 97.50 85 ARG A C 1
ATOM 669 O O . ARG A 1 85 ? -7.856 4.912 -1.873 1.00 97.50 85 ARG A O 1
ATOM 676 N N . GLY A 1 86 ? -9.916 5.703 -2.337 1.00 96.88 86 GLY A N 1
ATOM 677 C CA . GLY A 1 86 ? -10.672 4.567 -1.818 1.00 96.88 86 GLY A CA 1
ATOM 678 C C . GLY A 1 86 ? -10.912 4.647 -0.300 1.00 96.88 86 GLY A C 1
ATOM 679 O O . GLY A 1 86 ? -10.667 5.692 0.303 1.00 96.88 86 GLY A O 1
ATOM 680 N N . PRO A 1 87 ? -11.400 3.564 0.336 1.00 97.06 87 PRO A N 1
ATOM 681 C CA . PRO A 1 87 ? -11.684 2.255 -0.252 1.00 97.06 87 PRO A CA 1
ATOM 682 C C . PRO A 1 87 ? -12.903 2.273 -1.190 1.00 97.06 87 PRO A C 1
ATOM 684 O O . PRO A 1 87 ? -14.020 2.515 -0.743 1.00 97.06 87 PRO A O 1
ATOM 687 N N . ASP A 1 88 ? -12.699 1.984 -2.477 1.00 97.50 88 ASP A N 1
ATOM 688 C CA . ASP A 1 88 ? -13.770 1.845 -3.477 1.00 97.50 88 ASP A CA 1
ATOM 689 C C . ASP A 1 88 ? -13.327 0.947 -4.661 1.00 97.50 88 ASP A C 1
ATOM 691 O O . ASP A 1 88 ? -12.295 0.276 -4.594 1.00 97.50 88 ASP A O 1
ATOM 695 N N . GLU A 1 89 ? -14.129 0.876 -5.729 1.00 96.19 89 GLU A N 1
ATOM 696 C CA . GLU A 1 89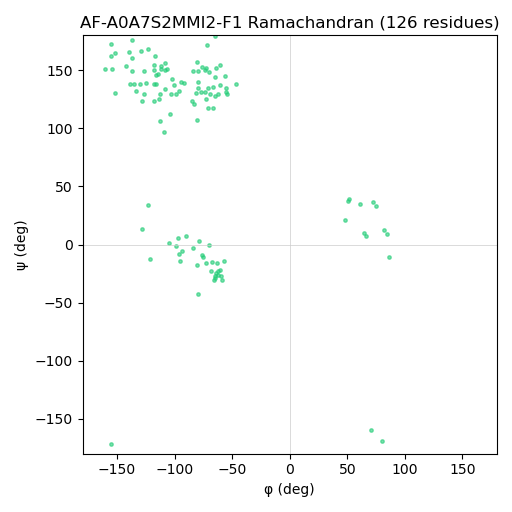 ? -13.864 0.069 -6.935 1.00 96.19 89 GLU A CA 1
ATOM 697 C C . GLU A 1 89 ? -13.222 0.848 -8.102 1.00 96.19 89 GLU A C 1
ATOM 699 O O . GLU A 1 89 ? -13.031 0.311 -9.193 1.00 96.19 89 GLU A O 1
ATOM 704 N N . ARG A 1 90 ? -12.853 2.116 -7.896 1.00 97.31 90 ARG A N 1
ATOM 705 C CA . ARG A 1 90 ? -12.336 3.022 -8.939 1.00 97.31 90 ARG A CA 1
ATOM 706 C C . ARG A 1 90 ? -10.813 2.966 -9.085 1.00 97.31 90 ARG A C 1
ATOM 708 O O . ARG A 1 90 ? -10.229 3.752 -9.834 1.00 97.31 90 ARG A O 1
ATOM 715 N N . GLY A 1 91 ? -10.165 2.029 -8.393 1.00 96.00 91 GLY A N 1
ATOM 716 C CA . GLY A 1 91 ? -8.716 1.821 -8.416 1.00 96.00 91 GLY A CA 1
ATOM 717 C C . GLY A 1 91 ? -8.182 1.062 -9.630 1.00 96.00 91 GLY A C 1
ATOM 718 O O . GLY A 1 91 ? -6.990 0.775 -9.688 1.00 96.00 91 GLY A O 1
ATOM 719 N N . GLN A 1 92 ? -9.011 0.694 -10.609 1.00 95.06 92 GLN A N 1
ATOM 720 C CA . GLN A 1 92 ? -8.540 -0.076 -11.763 1.00 95.06 92 GLN A CA 1
ATOM 721 C C . GLN A 1 92 ? -7.359 0.629 -12.464 1.00 95.06 92 GLN A C 1
ATOM 723 O O . GLN A 1 92 ? -7.445 1.811 -12.793 1.00 95.06 92 GLN A O 1
ATOM 728 N N . LYS A 1 93 ? -6.260 -0.108 -12.699 1.00 95.94 93 LYS A N 1
ATOM 729 C CA . LYS A 1 93 ? -5.003 0.387 -13.305 1.00 95.94 93 LYS A CA 1
ATOM 730 C C . LYS A 1 93 ? -4.235 1.441 -12.490 1.00 95.94 93 LYS A C 1
ATOM 732 O O . LYS A 1 93 ? -3.278 2.009 -13.003 1.00 95.94 93 LYS A O 1
ATOM 737 N N . LYS A 1 94 ? -4.613 1.696 -11.236 1.00 97.75 94 LYS A N 1
ATOM 738 C CA . LYS A 1 94 ? -3.935 2.660 -10.361 1.00 97.75 94 LYS A CA 1
ATOM 739 C C . LYS A 1 94 ? -3.190 1.929 -9.257 1.00 97.75 94 LYS A C 1
ATOM 741 O O . LYS A 1 94 ? -3.786 1.537 -8.259 1.00 97.75 94 LYS A O 1
ATOM 746 N N . TYR A 1 95 ? -1.900 1.722 -9.465 1.00 98.00 95 TYR A N 1
ATOM 747 C CA . TYR A 1 95 ? -1.030 0.997 -8.546 1.00 98.00 95 TYR A CA 1
ATOM 748 C C . TYR A 1 95 ? 0.072 1.915 -8.037 1.00 98.00 95 TYR A C 1
ATOM 750 O O . TYR A 1 95 ? 0.512 2.813 -8.758 1.00 98.00 95 TYR A O 1
ATOM 758 N N . TRP A 1 96 ? 0.534 1.658 -6.817 1.00 97.56 96 TRP A N 1
ATOM 759 C CA . TRP A 1 96 ? 1.854 2.134 -6.425 1.00 97.56 96 TRP A CA 1
ATOM 760 C C . TRP A 1 96 ? 2.920 1.300 -7.125 1.00 97.56 96 TRP A C 1
ATOM 762 O O . TRP A 1 96 ? 2.682 0.126 -7.421 1.00 97.56 96 TRP A O 1
ATOM 772 N N . LYS A 1 97 ? 4.088 1.895 -7.365 1.00 97.06 97 LYS A N 1
ATOM 773 C CA . LYS A 1 97 ? 5.233 1.254 -8.005 1.00 97.06 97 LYS A CA 1
ATOM 774 C C . LYS A 1 97 ? 6.488 1.406 -7.152 1.00 97.06 97 LYS A C 1
ATOM 776 O O . LYS A 1 97 ? 6.834 2.511 -6.751 1.00 97.06 97 LYS A O 1
ATOM 781 N N . ILE A 1 98 ? 7.156 0.283 -6.922 1.00 95.56 98 ILE A N 1
ATOM 782 C CA . ILE A 1 98 ? 8.484 0.173 -6.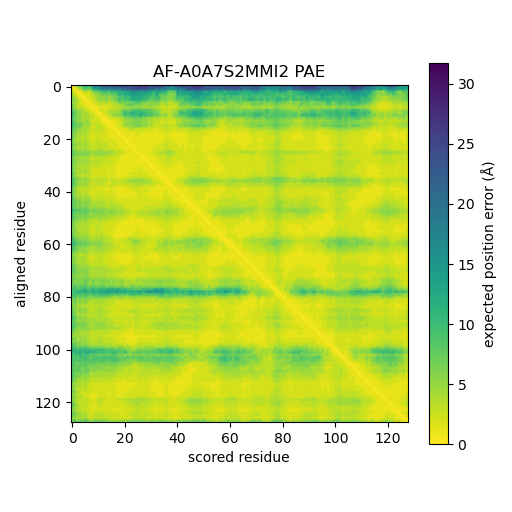313 1.00 95.56 98 ILE A CA 1
ATOM 783 C C . ILE A 1 98 ? 9.486 -0.024 -7.452 1.00 95.56 98 ILE A C 1
ATOM 785 O O . ILE A 1 98 ? 9.207 -0.790 -8.379 1.00 95.56 98 ILE A O 1
ATOM 789 N N . GLY A 1 99 ? 10.632 0.655 -7.404 1.00 93.75 99 GLY A N 1
ATOM 790 C CA . GLY A 1 99 ? 11.623 0.617 -8.488 1.00 93.75 99 GLY A CA 1
ATOM 791 C C . GLY A 1 99 ? 11.197 1.435 -9.712 1.00 93.75 99 GLY A C 1
ATOM 792 O O . GLY A 1 99 ? 11.461 1.055 -10.851 1.00 93.75 99 GLY A O 1
ATOM 793 N N . LYS A 1 100 ? 10.468 2.533 -9.490 1.00 91.44 100 LYS A N 1
ATOM 794 C CA . LYS A 1 100 ? 10.106 3.516 -10.516 1.00 91.44 100 LYS A CA 1
ATOM 795 C C . LYS A 1 100 ? 11.267 4.463 -10.805 1.00 91.44 100 LYS A C 1
ATOM 797 O O . LYS A 1 100 ? 11.483 4.806 -11.966 1.00 91.44 100 LYS A O 1
ATOM 802 N N . THR A 1 101 ? 11.963 4.923 -9.768 1.00 86.12 101 THR A N 1
ATOM 803 C CA . THR A 1 101 ? 12.994 5.960 -9.882 1.00 86.12 101 THR A CA 1
ATOM 804 C C . THR A 1 101 ? 14.335 5.467 -9.344 1.00 86.12 101 THR A C 1
ATOM 806 O O . THR A 1 101 ? 14.425 4.415 -8.714 1.00 86.12 101 THR A O 1
ATOM 809 N N . ILE A 1 102 ? 15.415 6.209 -9.608 1.00 83.88 102 ILE A N 1
ATOM 810 C CA . ILE A 1 102 ? 16.751 5.829 -9.123 1.00 83.88 102 ILE A CA 1
ATOM 811 C C . ILE A 1 102 ? 16.860 5.940 -7.593 1.00 83.88 102 ILE A C 1
ATOM 813 O O . ILE A 1 102 ? 17.680 5.263 -6.976 1.00 83.88 102 ILE A O 1
ATOM 817 N N . GLU A 1 103 ? 16.008 6.759 -6.976 1.00 84.38 103 GLU A N 1
ATOM 818 C CA . GLU A 1 103 ? 15.893 6.938 -5.529 1.00 84.38 103 GLU A CA 1
ATOM 819 C C . GLU A 1 103 ? 15.389 5.677 -4.823 1.00 84.38 103 GLU A C 1
ATOM 821 O O . GLU A 1 103 ? 15.831 5.417 -3.703 1.00 84.38 103 GLU A O 1
ATOM 826 N N . ASP A 1 104 ? 14.557 4.862 -5.488 1.00 80.00 104 ASP A N 1
ATOM 827 C CA . ASP A 1 104 ? 14.135 3.555 -4.969 1.00 80.00 104 ASP A CA 1
ATOM 828 C C . ASP A 1 104 ? 15.342 2.638 -4.723 1.00 80.00 104 ASP A C 1
ATOM 830 O O . ASP A 1 104 ? 15.299 1.778 -3.844 1.00 80.00 104 ASP A O 1
ATOM 834 N N . LYS A 1 105 ? 16.410 2.803 -5.526 1.00 86.44 105 LYS A N 1
ATOM 835 C CA . LYS A 1 105 ? 17.605 1.939 -5.573 1.00 86.44 105 LYS A CA 1
ATOM 836 C C . LYS A 1 105 ? 17.276 0.443 -5.643 1.00 86.44 105 LYS A C 1
ATOM 838 O O . LYS A 1 105 ? 18.116 -0.380 -5.296 1.00 86.44 105 LYS A O 1
ATOM 843 N N . ALA A 1 106 ? 16.065 0.106 -6.082 1.00 91.19 106 ALA A N 1
ATOM 844 C CA . ALA A 1 106 ? 15.565 -1.251 -6.093 1.00 91.19 106 ALA A CA 1
ATOM 845 C C . ALA A 1 106 ? 16.260 -2.055 -7.190 1.00 91.19 106 ALA A C 1
ATOM 847 O O . ALA A 1 106 ? 16.248 -1.684 -8.365 1.00 91.19 106 ALA A O 1
ATOM 848 N N . MET A 1 107 ? 16.850 -3.174 -6.797 1.00 93.12 107 MET A N 1
ATOM 849 C CA . MET A 1 107 ? 17.438 -4.157 -7.691 1.00 93.12 107 MET A CA 1
ATOM 850 C C . MET A 1 107 ? 16.711 -5.492 -7.561 1.00 93.12 107 MET A C 1
ATOM 852 O O . MET A 1 107 ? 16.006 -5.764 -6.588 1.00 93.12 107 MET A O 1
ATOM 856 N N . ALA A 1 108 ? 16.888 -6.352 -8.561 1.00 94.94 108 ALA A N 1
ATOM 857 C CA . ALA A 1 108 ? 16.383 -7.715 -8.499 1.00 94.94 108 ALA A CA 1
ATOM 858 C C . ALA A 1 108 ? 16.917 -8.438 -7.250 1.00 94.94 108 ALA A C 1
ATOM 860 O O . ALA A 1 108 ? 18.120 -8.433 -6.990 1.00 94.94 108 ALA A O 1
ATOM 861 N N . GLY A 1 109 ? 16.020 -9.079 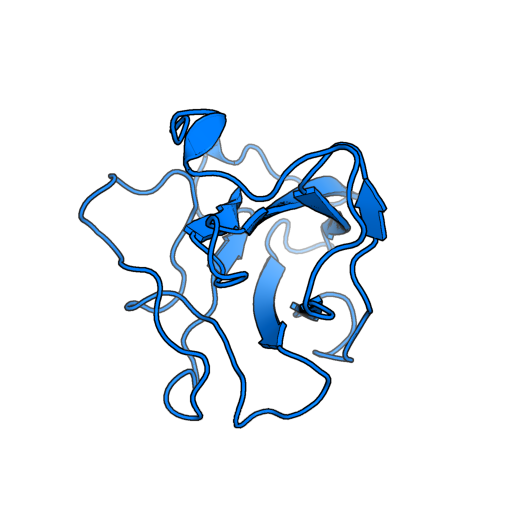-6.500 1.00 94.19 109 GLY A N 1
ATOM 862 C CA . GLY A 1 109 ? 16.349 -9.782 -5.260 1.00 94.19 109 GLY A CA 1
ATOM 863 C C . GLY A 1 109 ? 16.346 -8.916 -3.997 1.00 94.19 109 GLY A C 1
ATOM 864 O O . GLY A 1 109 ? 16.352 -9.481 -2.901 1.00 94.19 109 GLY A O 1
ATOM 865 N N . ASP A 1 110 ? 16.270 -7.585 -4.110 1.00 95.31 110 ASP A N 1
ATOM 866 C CA . ASP A 1 110 ? 16.146 -6.717 -2.938 1.00 95.31 110 ASP A CA 1
ATOM 867 C C . ASP A 1 110 ? 14.832 -6.969 -2.195 1.00 95.31 110 ASP A C 1
ATOM 869 O O . ASP A 1 110 ? 13.824 -7.380 -2.773 1.00 95.31 110 ASP A O 1
ATOM 873 N N . SER A 1 111 ? 14.838 -6.710 -0.889 1.00 94.69 111 SER A N 1
ATOM 874 C CA . SER A 1 111 ? 13.660 -6.843 -0.033 1.00 94.69 111 SER A CA 1
ATOM 875 C C . SER A 1 111 ? 13.215 -5.488 0.499 1.00 94.69 111 SER A C 1
ATOM 877 O O . SER A 1 111 ? 13.980 -4.806 1.180 1.00 94.69 111 SER A O 1
ATOM 879 N N . PHE A 1 112 ? 11.952 -5.143 0.263 1.00 94.38 112 PHE A N 1
ATOM 880 C CA . PHE A 1 112 ? 11.331 -3.909 0.741 1.00 94.38 112 PHE A CA 1
ATOM 881 C C . PHE A 1 112 ? 10.231 -4.214 1.755 1.00 94.38 112 PHE A C 1
ATOM 883 O O . PHE A 1 112 ? 9.539 -5.229 1.663 1.00 94.38 112 PHE A O 1
ATOM 890 N N . ALA A 1 113 ? 10.068 -3.326 2.734 1.00 95.50 113 ALA A N 1
ATOM 891 C CA . ALA A 1 113 ? 8.958 -3.363 3.676 1.00 95.50 113 ALA A CA 1
ATOM 892 C C . ALA A 1 113 ? 7.954 -2.277 3.293 1.00 95.50 113 ALA A C 1
ATOM 894 O O . ALA A 1 113 ? 8.251 -1.099 3.442 1.00 95.50 113 ALA A O 1
ATOM 895 N N . ILE A 1 114 ? 6.776 -2.693 2.836 1.00 96.56 114 ILE A N 1
ATOM 896 C CA . ILE A 1 114 ? 5.644 -1.807 2.578 1.00 96.56 114 ILE A CA 1
ATOM 897 C C . ILE A 1 114 ? 4.927 -1.592 3.903 1.00 96.56 114 ILE A C 1
ATOM 899 O O . ILE A 1 114 ? 4.465 -2.557 4.528 1.00 96.56 114 ILE A O 1
ATOM 903 N N . ARG A 1 115 ? 4.831 -0.336 4.329 1.00 96.12 115 ARG A N 1
ATOM 904 C CA . ARG A 1 115 ? 4.227 0.062 5.598 1.00 96.12 115 ARG A CA 1
ATOM 905 C C . ARG A 1 115 ? 2.996 0.914 5.381 1.00 96.12 115 ARG A C 1
ATOM 907 O O . ARG A 1 115 ? 2.983 1.799 4.534 1.00 96.12 115 ARG A O 1
ATOM 914 N N . VAL A 1 116 ? 1.961 0.655 6.172 1.00 96.25 116 VAL A N 1
ATOM 915 C CA . VAL A 1 116 ? 0.676 1.349 6.065 1.00 96.25 116 VAL A CA 1
ATOM 916 C C . VAL A 1 116 ? 0.266 1.882 7.426 1.00 96.25 116 VAL A C 1
ATOM 918 O O . VAL A 1 116 ? 0.141 1.124 8.390 1.00 96.25 116 VAL A O 1
ATOM 921 N N . LEU A 1 117 ? 0.043 3.192 7.480 1.00 94.75 117 LEU A N 1
ATOM 922 C CA . LEU A 1 117 ? -0.426 3.902 8.665 1.00 94.75 117 LEU A CA 1
ATOM 923 C C . LEU A 1 117 ? -1.944 4.034 8.627 1.00 94.75 117 LEU A C 1
ATOM 925 O O . LEU A 1 117 ? -2.520 4.320 7.573 1.00 94.75 117 LEU A O 1
ATOM 929 N N . LEU A 1 118 ? -2.576 3.858 9.785 1.00 95.12 118 LEU A N 1
ATOM 930 C CA . LEU A 1 118 ? -3.987 4.168 9.975 1.00 95.12 118 LEU A CA 1
ATOM 931 C C . LEU A 1 118 ? -4.149 5.496 10.718 1.00 95.12 118 LEU A C 1
ATOM 933 O O . LEU A 1 118 ? -3.401 5.766 11.659 1.00 95.12 118 LEU A O 1
ATOM 937 N N . ASP A 1 119 ? -5.154 6.282 10.338 1.00 93.62 119 ASP A N 1
ATOM 938 C CA . ASP A 1 119 ? -5.642 7.382 11.168 1.00 93.62 119 ASP A CA 1
ATOM 939 C C . A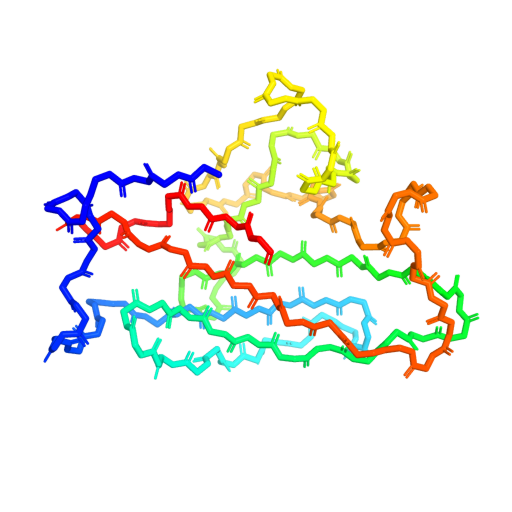SP A 1 119 ? -6.418 6.857 12.395 1.00 93.62 119 ASP A C 1
ATOM 941 O O . ASP A 1 119 ? -6.751 5.672 12.510 1.00 93.62 119 ASP A O 1
ATOM 945 N N . ARG A 1 120 ? -6.767 7.764 13.310 1.00 91.44 120 ARG A N 1
ATOM 946 C CA . ARG A 1 120 ? -7.601 7.494 14.495 1.00 91.44 120 ARG A CA 1
ATOM 947 C C . ARG A 1 120 ? -8.993 6.909 14.202 1.00 91.44 120 ARG A C 1
ATOM 949 O O . ARG A 1 120 ? -9.670 6.460 15.121 1.00 91.44 120 ARG A O 1
ATOM 956 N N . HIS A 1 121 ? -9.452 6.955 12.953 1.00 91.75 121 HIS A N 1
ATOM 957 C CA . HIS A 1 121 ? -10.728 6.393 12.509 1.00 91.75 121 HIS A CA 1
ATOM 958 C C . HIS A 1 121 ? -10.558 5.016 11.847 1.00 91.75 121 HIS A C 1
ATOM 960 O O . HIS A 1 121 ? -11.547 4.386 11.466 1.00 91.75 121 HIS A O 1
ATOM 966 N N . GLY A 1 122 ? -9.321 4.525 11.730 1.00 92.25 122 GLY A N 1
ATOM 967 C CA . GLY A 1 122 ? -9.001 3.253 11.100 1.00 92.25 122 GLY A CA 1
ATOM 968 C C . GLY A 1 122 ? -8.926 3.306 9.574 1.00 92.25 122 GLY A C 1
ATOM 969 O O . GLY A 1 122 ? -8.922 2.248 8.939 1.00 92.25 122 GLY A O 1
ATOM 970 N N . ASN A 1 123 ? -8.892 4.498 8.972 1.00 94.56 123 ASN A N 1
ATOM 971 C CA . ASN A 1 123 ? -8.661 4.657 7.539 1.00 94.56 123 ASN A CA 1
ATOM 972 C C . ASN A 1 123 ? -7.166 4.645 7.251 1.00 94.56 123 ASN A C 1
ATOM 974 O O . ASN A 1 123 ? -6.369 5.106 8.062 1.00 94.56 123 ASN A O 1
ATOM 978 N N . VAL A 1 124 ? -6.779 4.162 6.072 1.00 95.25 124 VAL A N 1
ATOM 979 C CA . VAL A 1 124 ? -5.390 4.297 5.633 1.00 95.25 124 VAL A CA 1
ATOM 980 C C . VAL A 1 124 ? -5.076 5.776 5.440 1.00 95.25 124 VAL A C 1
ATOM 982 O O . VAL A 1 124 ? -5.793 6.469 4.7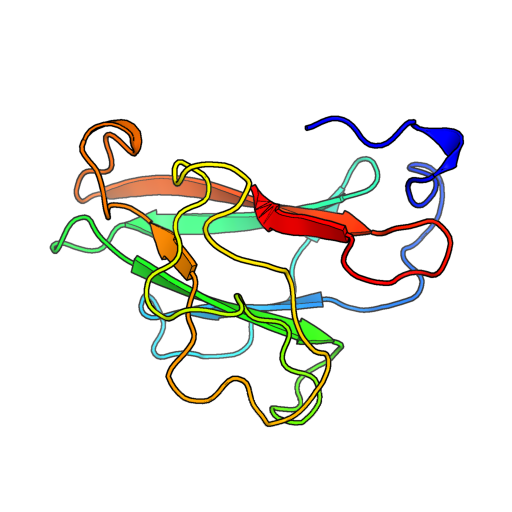27 1.00 95.25 124 VAL A O 1
ATOM 985 N N . ALA A 1 125 ? -3.999 6.233 6.067 1.00 93.94 125 ALA A N 1
ATOM 986 C CA . ALA A 1 125 ? -3.567 7.625 6.044 1.00 93.94 125 ALA A CA 1
ATOM 987 C C . ALA A 1 125 ? -2.151 7.803 5.473 1.00 93.94 125 ALA A C 1
ATOM 989 O O . ALA A 1 125 ? -1.750 8.919 5.157 1.00 93.94 125 ALA A O 1
ATOM 990 N N . GLY A 1 126 ? -1.399 6.710 5.304 1.00 92.69 126 GLY A N 1
ATOM 991 C CA . GLY A 1 126 ? -0.068 6.742 4.704 1.00 92.69 126 GLY A CA 1
ATOM 992 C C . GLY A 1 126 ? 0.385 5.379 4.196 1.00 92.69 126 GLY A C 1
ATOM 993 O O . GLY A 1 126 ? -0.019 4.347 4.735 1.00 92.69 126 GLY A O 1
ATOM 994 N N . VAL A 1 127 ? 1.228 5.403 3.162 1.00 93.75 127 VAL A N 1
ATOM 995 C CA . VAL A 1 127 ? 1.902 4.242 2.563 1.00 93.75 127 VAL A CA 1
ATOM 996 C C . VAL A 1 127 ? 3.378 4.602 2.371 1.00 93.75 127 VAL A C 1
ATOM 998 O O . VAL A 1 127 ? 3.666 5.695 1.877 1.00 93.75 127 VAL A O 1
ATOM 1001 N N . HIS A 1 128 ? 4.289 3.716 2.785 1.00 88.81 128 HIS A N 1
ATOM 1002 C CA . HIS A 1 128 ? 5.743 3.926 2.793 1.00 88.81 128 HIS A CA 1
ATOM 1003 C C . HIS A 1 128 ? 6.510 2.674 2.385 1.00 88.81 128 HIS A C 1
ATOM 1005 O O . HIS A 1 128 ? 6.034 1.567 2.729 1.00 88.81 128 HIS A O 1
#

pLDDT: mean 92.58, std 7.45, range [53.0, 98.44]

Sequence (128 aa):
WNLPADLCWPAGELPPVKIFIVGSWDGFKPAAMRWEAGLYEHRVCMGSAGCETFQLRRGRSVAQTIYPSVADASVFDQQDLWDLRGPDERGQKKYWKIGKTIEDKAMAGDSFAIRVLLDRHGNVAGVH

Mean predicted aligned error: 3.71 Å

Organism: NCBI:txid327968

Solvent-accessible surface area (backbone atoms only — not comparable to full-atom values): 7139 Å² total; per-residue (Å²): 136,79,75,57,73,88,49,30,36,58,51,92,50,82,73,89,64,52,52,19,38,27,28,61,88,70,74,51,52,79,40,76,44,46,79,55,88,38,28,33,41,42,79,46,64,30,45,88,81,19,41,46,39,34,39,37,18,60,46,89,46,67,63,20,20,30,24,38,70,36,57,67,38,40,84,83,50,66,86,86,75,56,46,86,38,68,67,26,65,84,40,76,84,19,24,34,30,48,39,78,52,81,85,60,68,48,40,54,70,40,76,47,69,46,35,36,36,29,26,69,84,56,45,82,72,46,70,80

Secondary structure (DSSP, 8-state):
----TTTBPPTTS--SS-EEEEEGGGTS--EEPEEETTEEEEEEE--TTS-EEEEEEESS-GGGEEEESSTTB-TTS-TTS--EEEEESTTTT--EEESSSGGG---TT-EEEEEEEEBTTS-EEEE-

Foldseek 3Di:
DDDDQQFFAQQPDDFPFWKWKAKPQVPGQTDTFDRHRRKTKDKDAAAQVLKMWMWMARPDDLQQIKFWPAAQAEPPPPPPPTDIDDRGNPCVRGIHMQRPDVVSVGHHGDMDMWIFIATNVNDTDDID

Nearest PDB structures (foldseek):
  7n1r-assembly2_B  TM=5.178E-01  e=1.158E-01  Homo sapiens
  6u4z-assembly1_A  TM=2.953E-01  e=4.995E+00  Bacteroides thetaiotaomicron